Protein AF-A0A644SUX4-F1 (afdb_monomer_lite)

Structure (mmCIF, N/CA/C/O backbone):
data_AF-A0A644SUX4-F1
#
_entry.id   AF-A0A644SUX4-F1
#
loop_
_atom_site.group_PDB
_atom_site.id
_atom_site.type_symbol
_atom_site.label_atom_id
_atom_site.label_alt_id
_atom_site.label_comp_id
_atom_site.label_asym_id
_atom_site.label_entity_id
_atom_site.label_seq_id
_atom_site.pdbx_PDB_ins_code
_atom_site.Cartn_x
_atom_site.Cartn_y
_atom_site.Cartn_z
_atom_site.occupancy
_atom_site.B_iso_or_equiv
_atom_site.auth_seq_id
_atom_site.auth_comp_id
_atom_site.auth_asym_id
_atom_site.auth_atom_id
_atom_site.pdbx_PDB_model_num
ATOM 1 N N . MET A 1 1 ? 10.172 -2.485 27.625 1.00 42.94 1 MET A N 1
ATOM 2 C CA . MET A 1 1 ? 8.857 -3.024 28.035 1.00 42.94 1 MET A CA 1
ATOM 3 C C . MET A 1 1 ? 8.312 -3.850 26.884 1.00 42.94 1 MET A C 1
ATOM 5 O O . MET A 1 1 ? 8.340 -3.362 25.763 1.00 42.94 1 MET A O 1
ATOM 9 N N . SER A 1 2 ? 7.896 -5.090 27.129 1.00 63.06 2 SER A N 1
ATOM 10 C CA . SER A 1 2 ? 7.251 -5.953 26.134 1.00 63.06 2 SER A CA 1
ATOM 11 C C . SER A 1 2 ? 5.762 -5.620 26.046 1.00 63.06 2 SER A C 1
ATOM 13 O O . SER A 1 2 ? 5.092 -5.475 27.066 1.00 63.06 2 SER A O 1
ATOM 15 N N . VAL A 1 3 ? 5.241 -5.471 24.829 1.00 76.44 3 VAL A N 1
ATOM 16 C CA . VAL A 1 3 ? 3.802 -5.313 24.602 1.00 76.44 3 VAL A CA 1
ATOM 17 C C . VAL A 1 3 ? 3.186 -6.707 24.538 1.00 76.44 3 VAL A C 1
ATOM 19 O O . VAL A 1 3 ? 3.501 -7.471 23.630 1.00 76.44 3 VAL A O 1
ATOM 22 N N . THR A 1 4 ? 2.305 -7.040 25.480 1.00 80.88 4 THR A N 1
ATOM 23 C CA . THR A 1 4 ? 1.531 -8.289 25.445 1.00 80.88 4 THR A CA 1
ATOM 24 C C . THR A 1 4 ? 0.210 -8.057 24.702 1.00 80.88 4 THR A C 1
ATOM 26 O O . THR A 1 4 ? -0.472 -7.046 24.907 1.00 80.88 4 THR A O 1
ATOM 29 N N . LEU A 1 5 ? -0.141 -8.977 23.798 1.00 83.12 5 LEU A N 1
ATOM 30 C CA . LEU A 1 5 ? -1.359 -8.930 22.973 1.00 83.12 5 LEU A CA 1
ATOM 31 C C . LEU A 1 5 ? -2.513 -9.769 23.553 1.00 83.12 5 LEU A C 1
ATOM 33 O O . LEU A 1 5 ? -3.558 -9.888 22.916 1.00 83.12 5 LEU A O 1
ATOM 37 N N . GLU A 1 6 ? -2.348 -10.332 24.753 1.00 83.69 6 GLU A N 1
ATOM 38 C CA . GLU A 1 6 ? -3.390 -11.102 25.433 1.00 83.69 6 GLU A CA 1
ATOM 39 C C . GLU A 1 6 ? -4.704 -10.317 25.514 1.00 83.69 6 GLU A C 1
ATOM 41 O O . GLU A 1 6 ? -4.732 -9.127 25.831 1.00 83.69 6 GLU A O 1
ATOM 46 N N . SER A 1 7 ? -5.809 -11.009 25.234 1.00 83.81 7 SER A N 1
ATOM 47 C CA . SER A 1 7 ? -7.172 -10.459 25.246 1.00 83.81 7 SER A CA 1
ATOM 48 C C . SER A 1 7 ? -7.449 -9.330 24.236 1.00 83.81 7 SER A C 1
ATOM 50 O O . SER A 1 7 ? -8.467 -8.646 24.357 1.00 83.81 7 SER A O 1
ATOM 52 N N . LYS A 1 8 ? -6.594 -9.130 23.222 1.00 83.44 8 LYS A N 1
ATOM 53 C CA . LYS A 1 8 ? -6.844 -8.192 22.113 1.00 83.44 8 LYS A CA 1
ATOM 54 C C . LYS A 1 8 ? -7.234 -8.936 20.838 1.00 83.44 8 LYS A C 1
ATOM 56 O O . LYS A 1 8 ? -6.711 -10.005 20.541 1.00 83.44 8 LYS A O 1
ATOM 61 N N . LEU A 1 9 ? -8.112 -8.328 20.042 1.00 85.44 9 LEU A N 1
ATOM 62 C CA . LEU A 1 9 ? -8.320 -8.739 18.656 1.00 85.44 9 LEU A CA 1
ATOM 63 C C . LEU A 1 9 ? -7.150 -8.215 17.815 1.00 85.44 9 LEU A C 1
ATOM 65 O O . LEU A 1 9 ? -6.991 -7.004 17.668 1.00 85.44 9 LEU A O 1
ATOM 69 N N . VAL A 1 10 ? -6.337 -9.124 17.278 1.00 85.88 10 VAL A N 1
ATOM 70 C CA . VAL A 1 10 ? -5.197 -8.795 16.414 1.00 85.88 10 VAL A CA 1
ATOM 71 C C . VAL A 1 10 ? -5.588 -9.071 14.967 1.00 85.88 10 VAL A C 1
ATOM 73 O O . VAL A 1 10 ? -5.962 -10.192 14.632 1.00 85.88 10 VAL A O 1
ATOM 76 N N . ILE A 1 11 ? -5.510 -8.050 14.113 1.00 86.81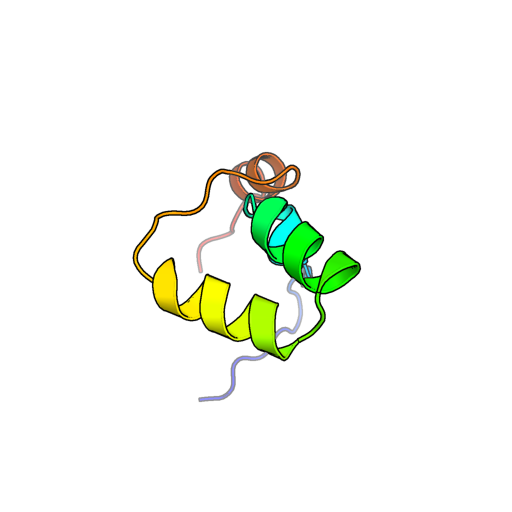 11 ILE A N 1
ATOM 77 C CA . ILE A 1 11 ? -5.826 -8.155 12.685 1.00 86.81 11 ILE A CA 1
ATOM 78 C C . ILE A 1 11 ? -4.576 -7.774 11.897 1.00 86.81 11 ILE A C 1
ATOM 80 O O . ILE A 1 11 ? -4.101 -6.644 11.997 1.00 86.81 11 ILE A O 1
ATOM 84 N N . ALA A 1 12 ? -4.054 -8.710 11.107 1.00 89.19 12 ALA A N 1
ATOM 85 C CA . ALA A 1 12 ? -3.026 -8.421 10.116 1.00 89.19 12 ALA A CA 1
ATOM 86 C C . ALA A 1 12 ? -3.703 -8.009 8.803 1.00 89.19 12 ALA A C 1
ATOM 88 O O . ALA A 1 12 ? -4.578 -8.717 8.305 1.00 89.19 12 ALA A O 1
ATOM 89 N N . ILE A 1 13 ? -3.311 -6.862 8.248 1.00 90.00 13 ILE A N 1
ATOM 90 C CA . ILE A 1 13 ? -3.844 -6.343 6.986 1.00 90.00 13 ILE A CA 1
ATOM 91 C C . ILE A 1 13 ? -2.669 -5.976 6.087 1.00 90.00 13 ILE A C 1
ATOM 93 O O . ILE A 1 13 ? -1.691 -5.389 6.541 1.00 90.00 13 ILE A O 1
ATOM 97 N N . SER A 1 14 ? -2.773 -6.328 4.808 1.00 91.38 14 SER A N 1
ATOM 98 C CA . SER A 1 14 ? -1.790 -5.928 3.804 1.00 91.38 14 SER A CA 1
ATOM 99 C C . SER A 1 14 ? -1.786 -4.410 3.611 1.00 91.38 14 SER A C 1
ATOM 101 O O . SER A 1 14 ? -2.850 -3.795 3.513 1.00 91.38 14 SER A O 1
ATOM 103 N N . SER A 1 15 ? -0.603 -3.813 3.453 1.00 90.50 15 SER A N 1
ATOM 104 C CA . SER A 1 15 ? -0.458 -2.383 3.156 1.00 90.50 15 SER A CA 1
ATOM 105 C C . SER A 1 15 ? -1.244 -1.959 1.914 1.00 90.50 15 SER A C 1
ATOM 107 O O . SER A 1 15 ? -1.882 -0.917 1.946 1.00 90.50 15 SER A O 1
ATOM 109 N N . ARG A 1 16 ? -1.303 -2.799 0.868 1.00 91.12 16 ARG A N 1
ATOM 110 C CA . ARG A 1 16 ? -2.055 -2.522 -0.377 1.00 91.12 16 ARG A CA 1
ATOM 111 C C . ARG A 1 16 ? -3.573 -2.615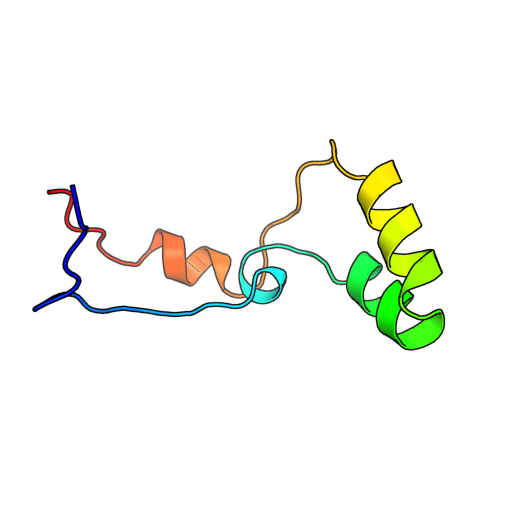 -0.223 1.00 91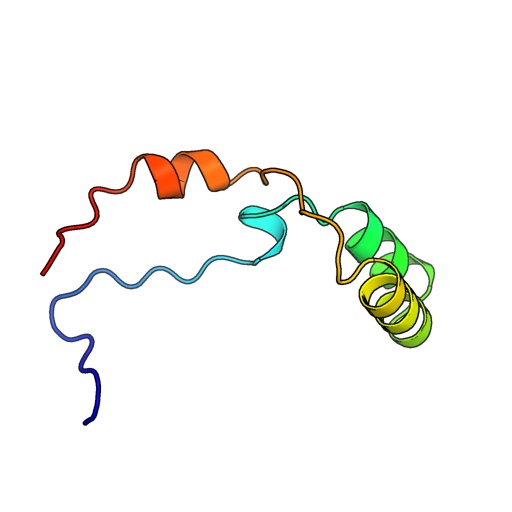.12 16 ARG A C 1
ATOM 113 O O . ARG A 1 16 ? -4.326 -2.122 -1.051 1.00 91.12 16 ARG A O 1
ATOM 120 N N . ALA A 1 17 ? -4.045 -3.290 0.824 1.00 92.00 17 ALA A N 1
ATOM 121 C CA . ALA A 1 17 ? -5.462 -3.261 1.158 1.00 92.00 17 ALA A CA 1
ATOM 122 C C . ALA A 1 17 ? -5.811 -1.947 1.871 1.00 92.00 17 ALA A C 1
ATOM 124 O O . ALA A 1 17 ? -6.900 -1.418 1.684 1.00 92.00 17 ALA A O 1
ATOM 125 N N . LEU A 1 18 ? -4.898 -1.413 2.682 1.00 93.62 18 LEU A N 1
ATOM 126 C CA . LEU A 1 18 ? -5.081 -0.166 3.428 1.00 93.62 18 LEU A CA 1
ATOM 127 C C . LEU A 1 18 ? -4.853 1.087 2.577 1.00 93.62 18 LEU A C 1
ATOM 129 O O . LEU A 1 18 ? -5.578 2.065 2.740 1.00 93.62 18 LEU A O 1
ATOM 133 N N . PHE A 1 19 ? -3.882 1.043 1.673 1.00 94.50 19 PHE A N 1
ATOM 134 C CA . PHE A 1 19 ? -3.443 2.162 0.851 1.00 94.50 19 PHE A CA 1
ATOM 135 C C . PHE A 1 19 ? -3.434 1.779 -0.621 1.00 94.50 19 PHE A C 1
ATOM 137 O O . PHE A 1 19 ? -3.208 0.617 -0.959 1.00 94.50 19 PHE A O 1
ATOM 144 N N . ASP A 1 20 ? -3.682 2.760 -1.480 1.00 94.31 20 ASP A N 1
ATOM 145 C CA . ASP A 1 20 ? -3.582 2.571 -2.919 1.00 94.31 20 ASP A CA 1
ATOM 146 C C . ASP A 1 20 ? -2.110 2.431 -3.320 1.00 94.31 20 ASP A C 1
ATOM 148 O O . ASP A 1 20 ? -1.308 3.342 -3.135 1.00 94.31 20 ASP A O 1
ATOM 152 N N . LEU A 1 21 ? -1.764 1.241 -3.799 1.00 93.62 21 LEU A N 1
ATOM 153 C CA . LEU A 1 21 ? -0.421 0.815 -4.191 1.00 93.62 21 LEU A CA 1
ATOM 154 C C . LEU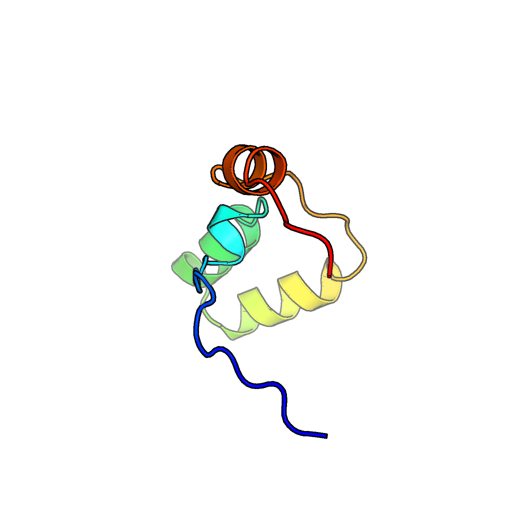 A 1 21 ? -0.490 0.008 -5.500 1.00 93.62 21 LEU A C 1
ATOM 156 O O . LEU A 1 21 ? 0.349 -0.867 -5.740 1.00 93.62 21 LEU A O 1
ATOM 160 N N . ASP A 1 22 ? -1.527 0.235 -6.315 1.00 92.69 22 ASP A N 1
ATOM 161 C CA . ASP A 1 22 ? -1.750 -0.535 -7.544 1.00 92.69 22 ASP A CA 1
ATOM 162 C C . ASP A 1 22 ? -0.612 -0.336 -8.552 1.00 92.69 22 ASP A C 1
ATOM 164 O O . ASP A 1 22 ? -0.109 -1.309 -9.113 1.00 92.69 22 ASP A O 1
ATOM 168 N N . ASP A 1 23 ? -0.126 0.900 -8.706 1.00 92.50 23 ASP A N 1
ATOM 169 C CA . ASP A 1 23 ? 0.980 1.216 -9.612 1.00 92.50 23 ASP A CA 1
ATOM 170 C C . ASP A 1 23 ? 2.284 0.523 -9.196 1.00 92.50 23 ASP A C 1
ATOM 172 O O . ASP A 1 23 ? 2.889 -0.173 -10.019 1.00 92.50 23 ASP A O 1
ATOM 176 N N . SER A 1 24 ? 2.670 0.612 -7.917 1.00 92.00 24 SER A N 1
ATOM 177 C CA . SER A 1 24 ? 3.837 -0.105 -7.387 1.00 92.00 24 SER A CA 1
ATOM 178 C C . SER A 1 24 ? 3.687 -1.615 -7.580 1.00 92.00 24 SER A C 1
ATOM 180 O O . SER A 1 24 ? 4.616 -2.282 -8.034 1.00 92.00 24 SER A O 1
ATOM 182 N N . ASN A 1 25 ? 2.503 -2.175 -7.312 1.00 93.94 25 ASN A N 1
ATOM 183 C CA . ASN A 1 25 ? 2.270 -3.602 -7.524 1.00 93.94 25 ASN A CA 1
ATOM 184 C C . ASN A 1 25 ? 2.359 -3.996 -9.004 1.00 93.94 25 ASN A C 1
ATOM 186 O O . ASN A 1 25 ? 2.955 -5.016 -9.337 1.00 93.94 25 ASN A O 1
ATOM 190 N N . ARG A 1 26 ? 1.809 -3.181 -9.907 1.00 95.62 26 ARG A N 1
ATOM 191 C CA . ARG A 1 26 ? 1.889 -3.420 -11.350 1.00 95.62 26 ARG A CA 1
ATOM 192 C C . ARG A 1 26 ? 3.334 -3.389 -11.838 1.00 95.62 26 ARG A C 1
ATOM 194 O O . ARG A 1 26 ? 3.680 -4.149 -12.741 1.00 95.62 26 ARG A O 1
ATOM 201 N N . ILE A 1 27 ? 4.162 -2.513 -11.272 1.00 96.31 27 ILE A N 1
ATOM 202 C CA . ILE A 1 27 ? 5.598 -2.461 -11.556 1.00 96.31 27 ILE A CA 1
ATOM 203 C C . ILE A 1 27 ? 6.274 -3.738 -11.069 1.00 96.31 27 ILE A C 1
ATOM 205 O O . ILE A 1 27 ? 6.972 -4.364 -11.859 1.00 96.31 27 ILE A O 1
ATOM 209 N N . PHE A 1 28 ? 6.004 -4.175 -9.840 1.00 94.75 28 PHE A N 1
ATOM 210 C CA . PHE A 1 28 ? 6.534 -5.437 -9.324 1.00 94.75 28 PHE A CA 1
ATOM 211 C C . PHE A 1 28 ? 6.162 -6.626 -10.223 1.00 94.75 28 PHE A C 1
ATOM 213 O O . PHE A 1 28 ? 7.040 -7.358 -10.675 1.00 94.75 28 PHE A O 1
ATOM 220 N N . ASP A 1 29 ? 4.880 -6.761 -10.570 1.00 96.44 29 ASP A N 1
ATOM 221 C CA . ASP A 1 29 ? 4.376 -7.883 -11.370 1.00 96.44 29 ASP A CA 1
ATOM 222 C C . ASP A 1 29 ? 4.938 -7.895 -12.802 1.00 96.44 29 ASP A C 1
ATOM 224 O O . ASP A 1 29 ? 5.160 -8.961 -13.378 1.00 96.44 29 ASP A O 1
ATOM 228 N N . LYS A 1 30 ? 5.150 -6.717 -13.410 1.00 97.62 30 LYS A N 1
ATOM 229 C CA . LYS A 1 30 ? 5.594 -6.606 -14.813 1.00 97.62 30 LYS A CA 1
ATOM 230 C C . LYS A 1 30 ? 7.102 -6.489 -14.984 1.00 97.62 30 LYS A C 1
ATOM 232 O O . LYS A 1 30 ? 7.609 -6.860 -16.041 1.00 97.62 30 LYS A O 1
ATOM 237 N N . LYS A 1 31 ? 7.793 -5.898 -14.013 1.00 96.81 31 LYS A N 1
ATOM 238 C CA . LYS A 1 31 ? 9.195 -5.485 -14.130 1.00 96.81 31 LYS A CA 1
ATOM 239 C C . LYS A 1 31 ? 10.109 -6.063 -13.047 1.00 96.81 31 LYS A C 1
ATOM 241 O O . LYS A 1 31 ? 11.323 -5.979 -13.194 1.00 96.81 31 LYS A O 1
ATOM 246 N N . GLY A 1 32 ? 9.552 -6.677 -12.006 1.00 95.75 32 GLY A N 1
ATOM 247 C CA . GLY A 1 32 ? 10.318 -7.294 -10.928 1.00 95.75 32 GLY A CA 1
ATOM 248 C C . GLY A 1 32 ? 10.739 -6.326 -9.820 1.00 95.75 32 GLY A C 1
ATOM 249 O O . GLY A 1 32 ? 10.317 -5.170 -9.756 1.00 95.75 32 GLY A O 1
ATOM 250 N N . GLU A 1 33 ? 11.556 -6.849 -8.908 1.00 96.50 33 GLU A N 1
ATOM 251 C CA . GLU A 1 33 ? 11.899 -6.227 -7.624 1.00 96.50 33 GLU A CA 1
ATOM 252 C C . GLU A 1 33 ? 12.756 -4.959 -7.751 1.00 96.50 33 GLU A C 1
ATOM 254 O O . GLU A 1 33 ? 12.506 -3.987 -7.036 1.00 96.50 33 GLU A O 1
ATOM 259 N N . ASP A 1 34 ? 13.723 -4.938 -8.672 1.00 97.44 34 ASP A N 1
ATOM 260 C CA . ASP A 1 34 ? 14.645 -3.806 -8.832 1.00 97.44 34 ASP A CA 1
ATOM 261 C C . ASP A 1 34 ? 13.892 -2.527 -9.231 1.00 97.44 34 ASP A C 1
ATOM 263 O O . ASP A 1 34 ? 14.027 -1.475 -8.602 1.00 97.44 34 ASP A O 1
ATOM 267 N N . GLU A 1 35 ? 13.021 -2.638 -10.236 1.00 97.62 35 GLU A N 1
ATOM 268 C CA . GLU A 1 35 ? 12.204 -1.528 -10.737 1.00 97.62 35 GLU A CA 1
ATOM 269 C C . GLU A 1 35 ? 11.140 -1.101 -9.721 1.00 97.62 35 GLU A C 1
ATOM 271 O O . GLU A 1 35 ? 10.856 0.087 -9.577 1.00 97.62 35 GLU A O 1
ATOM 276 N N . TYR A 1 36 ? 10.569 -2.057 -8.984 1.00 95.94 36 TYR A N 1
ATOM 277 C CA . TYR A 1 36 ? 9.661 -1.764 -7.876 1.00 95.94 36 TYR A CA 1
ATOM 278 C C . TYR A 1 36 ? 10.349 -0.947 -6.779 1.00 95.94 36 TYR A C 1
ATOM 280 O O . TYR A 1 36 ? 9.787 0.034 -6.290 1.00 95.94 36 TYR A O 1
ATOM 288 N N . THR A 1 37 ? 11.574 -1.325 -6.412 1.00 96.38 37 THR A N 1
ATOM 289 C CA . THR A 1 37 ? 12.341 -0.646 -5.363 1.00 96.38 37 THR A CA 1
ATOM 290 C C . THR A 1 37 ? 12.694 0.777 -5.777 1.00 96.38 37 THR A C 1
ATOM 292 O O . THR A 1 37 ? 12.472 1.706 -5.001 1.00 96.38 37 THR A O 1
ATOM 295 N N . ALA A 1 38 ? 13.170 0.967 -7.011 1.00 97.38 38 ALA A N 1
ATOM 296 C CA . ALA A 1 38 ? 13.454 2.295 -7.549 1.00 97.38 38 ALA A CA 1
ATOM 297 C C . ALA A 1 38 ? 12.202 3.188 -7.553 1.00 97.38 38 ALA A C 1
ATOM 299 O O . ALA A 1 38 ? 12.259 4.322 -7.078 1.00 97.38 38 ALA A O 1
ATOM 300 N N . TYR A 1 39 ? 11.060 2.650 -7.999 1.00 96.19 39 TYR A N 1
ATOM 301 C CA . TYR A 1 39 ? 9.791 3.377 -8.011 1.00 96.19 39 TYR A CA 1
ATOM 302 C C . TYR A 1 39 ? 9.356 3.813 -6.607 1.00 96.19 39 TYR A C 1
ATOM 304 O O . TYR A 1 39 ? 8.968 4.964 -6.414 1.00 96.19 39 TYR A O 1
ATOM 312 N N . GLN A 1 40 ? 9.462 2.924 -5.614 1.00 94.38 40 GLN A N 1
ATOM 313 C CA . GLN A 1 40 ? 9.105 3.262 -4.235 1.00 94.38 40 GLN A CA 1
ATOM 314 C C . GLN A 1 40 ? 10.017 4.327 -3.620 1.00 94.38 40 GLN A C 1
ATOM 316 O O . GLN A 1 40 ? 9.519 5.142 -2.854 1.00 94.38 40 GLN A O 1
ATOM 321 N N . ILE A 1 41 ? 11.315 4.334 -3.942 1.00 96.44 41 ILE A N 1
ATOM 322 C CA . ILE A 1 41 ? 12.244 5.375 -3.470 1.00 96.44 41 ILE A CA 1
ATOM 323 C C . ILE A 1 41 ? 11.896 6.724 -4.106 1.00 96.44 41 ILE A C 1
ATOM 325 O O . ILE A 1 41 ? 11.832 7.735 -3.415 1.00 96.44 41 ILE A O 1
ATOM 329 N N . GLU A 1 42 ? 11.635 6.746 -5.414 1.00 96.88 42 GLU A N 1
ATOM 330 C CA . GLU A 1 42 ? 11.283 7.976 -6.132 1.00 96.88 42 GLU A CA 1
ATOM 331 C C . GLU A 1 42 ? 9.985 8.609 -5.597 1.00 96.88 42 GLU A C 1
ATOM 333 O O . GLU A 1 42 ? 9.901 9.830 -5.474 1.00 96.88 42 GLU A O 1
ATOM 338 N N . HIS A 1 43 ? 9.012 7.780 -5.206 1.00 94.38 43 HIS A N 1
ATOM 339 C CA . HIS A 1 43 ? 7.691 8.217 -4.742 1.00 94.38 43 HIS A CA 1
ATOM 340 C C . HIS A 1 43 ? 7.538 8.132 -3.210 1.00 94.38 43 HIS A C 1
ATOM 342 O O . HIS A 1 43 ? 6.426 8.207 -2.691 1.00 94.38 43 HIS A O 1
ATOM 348 N N . GLU A 1 44 ? 8.632 7.996 -2.447 1.00 93.81 44 GLU A N 1
ATOM 349 C CA . GLU A 1 44 ? 8.574 7.746 -0.992 1.00 93.81 44 GLU A CA 1
ATOM 350 C C . GLU A 1 44 ? 7.905 8.885 -0.200 1.00 93.81 44 GLU A C 1
ATOM 352 O O . GLU A 1 44 ? 7.363 8.674 0.885 1.00 93.81 44 GLU A O 1
ATOM 357 N N . ASN A 1 45 ? 7.951 10.101 -0.749 1.00 95.44 45 ASN A N 1
ATOM 358 C CA . ASN A 1 45 ? 7.408 11.309 -0.132 1.00 95.44 45 ASN A CA 1
ATOM 359 C C . ASN A 1 45 ? 5.972 11.614 -0.590 1.00 95.44 45 ASN A C 1
ATOM 361 O O . ASN A 1 45 ? 5.383 12.610 -0.160 1.00 95.44 45 ASN A O 1
ATOM 365 N N . GLU A 1 46 ? 5.402 10.779 -1.458 1.00 94.56 46 GLU A N 1
ATOM 366 C CA . GLU A 1 46 ? 4.037 10.936 -1.939 1.00 94.56 46 GLU A CA 1
ATOM 367 C C . GLU A 1 46 ? 3.039 10.272 -0.990 1.00 94.56 46 GLU A C 1
ATOM 369 O O . GLU A 1 46 ? 3.209 9.144 -0.524 1.00 94.56 46 GLU A O 1
ATOM 374 N N . VAL A 1 47 ? 1.958 10.989 -0.682 1.00 92.75 47 VAL A N 1
ATOM 375 C CA . VAL A 1 47 ? 0.917 10.462 0.199 1.00 92.75 47 VAL A CA 1
ATOM 376 C C . VAL A 1 47 ? 0.055 9.481 -0.582 1.00 92.75 47 VAL A C 1
ATOM 378 O O . VAL A 1 47 ? -0.654 9.866 -1.510 1.00 92.75 47 VAL A O 1
ATOM 381 N N . LEU A 1 48 ? 0.074 8.220 -0.153 1.00 93.94 48 LEU A N 1
ATOM 382 C CA . LEU A 1 48 ? -0.739 7.173 -0.758 1.00 93.94 48 LEU A CA 1
ATOM 383 C C . LEU A 1 48 ? -2.237 7.431 -0.570 1.00 93.94 48 LEU A C 1
ATOM 385 O O . LEU A 1 48 ? -2.701 7.860 0.493 1.00 93.94 48 LEU A O 1
ATOM 389 N N . GLY A 1 49 ? -3.001 7.095 -1.607 1.00 94.12 49 GLY A N 1
ATOM 390 C CA . GLY A 1 49 ? -4.456 7.098 -1.565 1.00 94.12 49 GLY A CA 1
ATOM 391 C C . GLY A 1 49 ? -5.021 6.048 -0.605 1.00 94.12 49 GLY A C 1
ATOM 392 O O . GLY A 1 49 ? -4.322 5.177 -0.086 1.00 94.12 49 GLY A O 1
ATOM 393 N N . HIS A 1 50 ? -6.328 6.109 -0.372 1.00 95.69 50 HIS A N 1
ATOM 394 C CA . HIS A 1 50 ? -7.024 5.124 0.451 1.00 95.69 50 HIS A CA 1
ATOM 395 C C . HIS A 1 50 ? -7.248 3.821 -0.322 1.00 95.69 50 HIS A C 1
ATOM 397 O O . HIS A 1 50 ? -7.869 3.829 -1.382 1.00 95.69 50 HIS A O 1
ATOM 403 N N . GLY A 1 51 ? -6.817 2.699 0.252 1.00 93.62 51 GLY A N 1
ATOM 404 C CA . GLY A 1 51 ? -7.093 1.367 -0.276 1.00 93.62 51 GLY A CA 1
ATOM 405 C C . GLY A 1 51 ? -8.479 0.843 0.116 1.00 93.62 51 GLY A C 1
ATOM 406 O O . GLY A 1 51 ? -9.203 1.421 0.934 1.00 93.62 51 GLY A O 1
ATOM 407 N N . VAL A 1 52 ? -8.841 -0.313 -0.440 1.00 93.44 52 VAL A N 1
ATOM 408 C CA . VAL A 1 52 ? -10.170 -0.943 -0.295 1.00 93.44 52 VAL A CA 1
ATOM 409 C C . VAL A 1 52 ? -10.580 -1.249 1.154 1.00 93.44 52 VAL A C 1
ATOM 411 O O . VAL A 1 52 ? -11.764 -1.226 1.487 1.00 93.44 52 VAL A O 1
ATOM 414 N N . ALA A 1 53 ? -9.616 -1.514 2.036 1.00 91.81 53 ALA A N 1
ATOM 415 C CA . ALA A 1 53 ? -9.816 -1.816 3.451 1.00 91.81 53 ALA A CA 1
ATOM 416 C C . ALA A 1 53 ? -9.702 -0.579 4.357 1.00 91.81 53 ALA A C 1
ATOM 418 O O . ALA A 1 53 ? -9.947 -0.679 5.562 1.00 91.81 53 ALA A O 1
ATOM 419 N N . PHE A 1 54 ? -9.384 0.601 3.822 1.00 93.38 54 PHE A N 1
ATOM 420 C CA . PHE A 1 54 ? -9.294 1.818 4.629 1.00 93.38 54 PHE A CA 1
ATOM 421 C C . PHE A 1 54 ? -10.595 2.152 5.393 1.00 93.38 54 PHE A C 1
ATOM 423 O O . PHE A 1 54 ? -10.527 2.466 6.589 1.00 93.38 54 PHE A O 1
ATOM 430 N N . PRO A 1 55 ? -11.802 2.017 4.793 1.00 92.81 55 PRO A N 1
ATOM 431 C CA . PRO A 1 55 ? -13.050 2.268 5.513 1.00 92.81 55 PRO A CA 1
ATOM 432 C C . PRO A 1 55 ? -13.275 1.317 6.693 1.00 92.81 55 PRO A C 1
ATOM 434 O O . PRO A 1 55 ? -13.909 1.709 7.672 1.00 92.81 55 PRO A O 1
ATOM 437 N N . LEU A 1 56 ? -12.758 0.084 6.620 1.00 89.88 56 LEU A N 1
ATOM 438 C CA . LEU A 1 56 ? -12.862 -0.893 7.703 1.00 89.88 56 LEU A CA 1
ATOM 439 C C . LEU A 1 56 ? -12.116 -0.390 8.940 1.00 89.88 56 LEU A C 1
ATOM 441 O O . LEU A 1 56 ? -12.699 -0.329 10.019 1.00 89.88 56 LEU A O 1
ATOM 445 N N . ILE A 1 57 ? -10.867 0.049 8.774 1.00 87.88 57 ILE A N 1
ATOM 446 C CA . ILE A 1 57 ? -10.046 0.555 9.881 1.00 87.88 57 ILE A CA 1
ATOM 447 C C . ILE A 1 57 ? -10.649 1.813 10.509 1.00 87.88 57 ILE A C 1
ATOM 449 O O . ILE A 1 57 ? -10.650 1.943 11.729 1.00 87.88 57 ILE A O 1
ATOM 453 N N . LYS A 1 58 ? -11.247 2.700 9.705 1.00 87.94 58 LYS A N 1
ATOM 454 C CA . LYS A 1 58 ? -11.960 3.882 10.221 1.00 87.94 58 LYS A CA 1
ATOM 455 C C . LYS A 1 58 ? -13.185 3.542 11.075 1.00 87.94 58 LYS A C 1
ATOM 457 O O . LYS A 1 58 ? -13.577 4.359 11.902 1.00 87.94 58 LYS A O 1
ATOM 462 N N . ARG A 1 59 ? -13.806 2.379 10.859 1.00 88.69 59 ARG A N 1
ATOM 463 C CA . ARG A 1 59 ? -15.017 1.940 11.573 1.00 88.69 59 ARG A CA 1
ATOM 464 C C . ARG A 1 59 ? -14.729 1.007 12.742 1.00 88.69 59 ARG A C 1
ATOM 466 O O . ARG A 1 59 ? -15.622 0.802 13.561 1.00 88.69 59 ARG A O 1
ATOM 473 N N . LEU A 1 60 ? -13.532 0.425 12.819 1.00 84.19 60 LEU A N 1
ATOM 474 C CA . LEU A 1 60 ? -13.172 -0.426 13.943 1.00 84.19 60 LEU A CA 1
ATOM 475 C C . LEU A 1 60 ? -13.156 0.422 15.222 1.00 84.19 60 LEU A C 1
ATOM 477 O O . LEU A 1 60 ? -12.445 1.427 15.273 1.00 84.19 60 LEU A O 1
ATOM 481 N N . PRO A 1 61 ? -13.922 0.041 16.261 1.00 67.00 61 PRO A N 1
ATOM 482 C C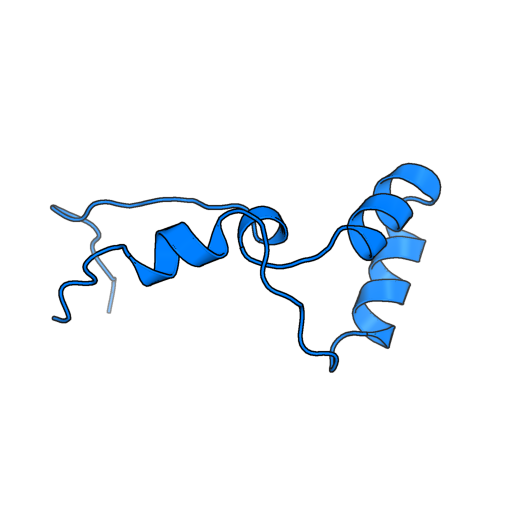A . PRO A 1 61 ? -13.886 0.734 17.535 1.00 67.00 61 PRO A CA 1
ATOM 483 C C . PRO A 1 61 ? -12.525 0.467 18.175 1.00 67.00 61 PRO A C 1
ATOM 485 O O . PRO A 1 61 ? -12.318 -0.541 18.851 1.00 67.00 61 PRO A O 1
ATOM 488 N N . MET A 1 62 ? -11.570 1.363 17.938 1.00 65.12 62 MET A N 1
ATOM 489 C CA . MET A 1 62 ? -10.318 1.350 18.673 1.00 65.12 62 MET A CA 1
ATOM 490 C C . MET A 1 62 ? -10.658 1.742 20.105 1.00 65.12 62 MET A C 1
ATOM 492 O O . MET A 1 62 ? -10.906 2.910 20.402 1.00 65.12 62 MET A O 1
ATOM 496 N N . ARG A 1 63 ? -10.731 0.757 21.004 1.00 59.84 63 ARG A N 1
ATOM 497 C CA . ARG A 1 63 ? -10.702 1.047 22.436 1.00 59.84 63 ARG A CA 1
ATOM 498 C C . ARG A 1 63 ? -9.342 1.678 22.721 1.00 59.84 63 ARG A C 1
ATOM 500 O O . ARG A 1 63 ? -8.338 0.969 22.764 1.00 59.84 63 ARG A O 1
ATOM 507 N N . ALA A 1 64 ? -9.322 3.003 22.840 1.00 50.75 64 ALA A N 1
ATOM 508 C CA . ALA A 1 64 ? -8.197 3.721 23.411 1.00 50.75 64 ALA A CA 1
ATOM 509 C C . ALA A 1 64 ? -8.002 3.183 24.836 1.00 50.75 64 ALA A C 1
ATOM 511 O O . ALA A 1 64 ? -8.943 3.193 25.632 1.00 50.75 64 ALA A O 1
ATOM 512 N N . GLN A 1 65 ? -6.828 2.612 25.089 1.00 52.12 65 GLN A N 1
ATOM 513 C CA . GLN A 1 65 ? -6.329 2.372 26.441 1.00 52.12 65 GLN A CA 1
ATOM 514 C C . GLN A 1 65 ? -5.543 3.599 26.872 1.00 52.12 65 GLN A C 1
ATOM 516 O O . GLN A 1 65 ? -4.822 4.137 26.000 1.00 52.12 65 GLN A O 1
#

Radius of gyration: 15.82 Å; chains: 1; bounding box: 30×22×43 Å

InterPro domains:
  IPR010394 5-nucleotidase [PF06189] (1-60)
  IPR010394 5-nucleotidase [PTHR31367] (6-60)

Organism: NCBI:txid1076179

Sequ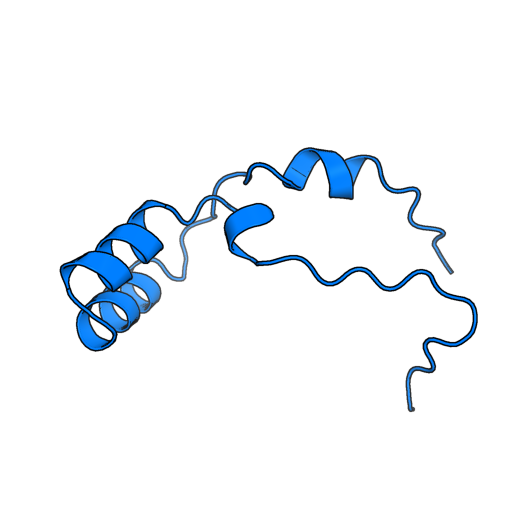ence (65 aa):
MSVTLESKLVIAISSRALFDLDDSNRIFDKKGEDEYTAYQIEHENEVLGHGVAFPLIKRLPMRAQ

pLDDT: mean 88.28, std 11.98, range [42.94, 97.62]

Foldseek 3Di:
DDDDCPPHDDDDDDPCQAFPCVVLVVCCVPPNDVSSVVVCVVCVVPDTHGHNCNVVVVPPPPPDD

Secondary structure (DSSP, 8-state):
-PPP-TT-------HHHHB--HHHHHHHHHH-HHHHHHHHHHTTTSPPPBPTTHHHHHHS-----